Protein AF-A0A850JQ13-F1 (afdb_monomer)

Mean predicted aligned error: 2.81 Å

Nearest PDB structures (foldseek):
  8fh3-assembly1_A  TM=6.559E-01  e=5.136E+00  Homo sapiens
  8avg-assembly1_A  TM=5.709E-01  e=8.243E+00  Mus musculus
  5fmg-assembly1_Z  TM=5.043E-01  e=4.841E+00  Plasmodium falciparum

pLDDT: mean 93.8, std 6.11, range [59.41, 98.38]

Secondary structure (DSSP, 8-state):
-HHHHHHS--SS-SEEEEEEEEEEGGGTTEEEEEEEEEETTEEEEEEEETTS-EEEEE----

Foldseek 3Di:
DVVQCVQQPPPDFPDWDKDFDCFDVLVVGHTKIWIWGADPQGIWIWIAHPVRHTPDTGHDPD

Solvent-accessible surface area (backbone atoms only — not comparable to full-atom values): 3546 Å² total; per-residue (Å²): 109,75,66,54,59,74,62,21,54,43,90,69,54,78,43,76,53,73,48,82,35,75,56,32,74,95,58,79,48,33,45,31,39,36,41,39,38,26,35,99,89,48,42,16,37,38,32,22,41,87,85,67,48,76,78,46,76,42,48,26,94,110

Sequence (62 aa):
MRRAEKTLKVSKPTNRYVIAKASWTFNGDQPTMLVYLIDDYGGGYLAANRNGKVIKTVPASS

Radius of gyration: 11.41 Å; Cα contacts (8 Å, |Δi|>4): 140; chains: 1; bounding box: 23×21×31 Å

Structure (mmCIF, N/CA/C/O backbone):
data_AF-A0A850JQ13-F1
#
_entry.id   AF-A0A850JQ13-F1
#
loop_
_atom_site.group_PDB
_atom_site.id
_atom_site.type_symbol
_atom_site.label_atom_id
_atom_site.label_alt_id
_atom_site.label_comp_id
_atom_site.label_asym_id
_atom_site.label_entity_id
_atom_site.label_seq_id
_atom_site.pdbx_PDB_ins_code
_atom_site.Cartn_x
_atom_site.Cartn_y
_atom_site.Cartn_z
_atom_site.occupancy
_atom_site.B_iso_or_equiv
_atom_site.auth_seq_id
_atom_site.auth_comp_id
_atom_site.auth_asym_id
_atom_site.auth_atom_id
_atom_site.pdbx_PDB_model_num
ATOM 1 N N . MET A 1 1 ? -2.503 11.187 -0.951 1.00 73.38 1 MET A N 1
ATOM 2 C CA . MET A 1 1 ? -1.699 10.888 0.259 1.00 73.38 1 MET A CA 1
ATOM 3 C C . MET A 1 1 ? -2.512 10.776 1.548 1.00 73.38 1 MET A C 1
ATOM 5 O O . MET A 1 1 ? -2.347 9.771 2.220 1.00 73.38 1 MET A O 1
ATOM 9 N N . ARG A 1 2 ? -3.446 11.690 1.866 1.00 86.50 2 ARG A N 1
ATOM 10 C CA . ARG A 1 2 ? -4.236 11.653 3.125 1.00 86.50 2 ARG A CA 1
ATOM 11 C C . ARG A 1 2 ? -4.880 10.305 3.486 1.00 86.50 2 ARG A C 1
ATOM 13 O O . ARG A 1 2 ? -4.957 9.950 4.654 1.00 86.50 2 ARG A O 1
ATOM 20 N N . ARG A 1 3 ? -5.368 9.546 2.495 1.00 90.00 3 ARG A N 1
ATOM 21 C CA . ARG A 1 3 ? -5.949 8.215 2.742 1.00 90.00 3 ARG A CA 1
ATOM 22 C C . ARG A 1 3 ? -4.896 7.211 3.222 1.00 90.00 3 ARG A C 1
ATOM 24 O O . ARG A 1 3 ? -5.176 6.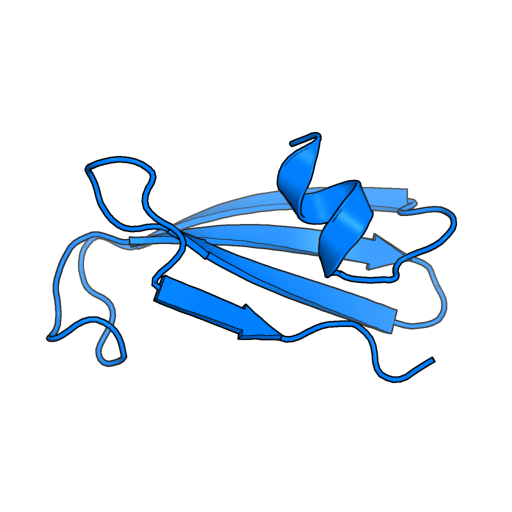490 4.163 1.00 90.00 3 ARG A O 1
ATOM 31 N N . ALA A 1 4 ? -3.702 7.223 2.626 1.00 88.62 4 ALA A N 1
ATOM 32 C CA . ALA A 1 4 ? -2.596 6.346 3.006 1.00 88.62 4 ALA A CA 1
ATOM 33 C C . ALA A 1 4 ? -2.143 6.595 4.451 1.00 88.62 4 ALA A C 1
ATOM 35 O O . ALA A 1 4 ? -1.987 5.645 5.207 1.00 88.62 4 ALA A O 1
ATOM 36 N N . GLU A 1 5 ? -2.030 7.861 4.861 1.00 88.31 5 GLU A N 1
ATOM 37 C CA . GLU A 1 5 ? -1.658 8.231 6.237 1.00 88.31 5 GLU A CA 1
ATOM 38 C C . GLU A 1 5 ? -2.649 7.674 7.266 1.00 88.31 5 GLU A C 1
ATOM 40 O O . GLU A 1 5 ? -2.251 7.180 8.313 1.00 88.31 5 GLU A O 1
ATOM 45 N N . LYS A 1 6 ? -3.947 7.684 6.940 1.00 89.69 6 LYS A N 1
ATOM 46 C CA . LYS A 1 6 ? -4.996 7.154 7.819 1.00 89.69 6 LYS A CA 1
ATOM 47 C C . LYS A 1 6 ? -5.041 5.627 7.868 1.00 89.69 6 LYS A C 1
ATOM 49 O O . LYS A 1 6 ? -5.462 5.072 8.876 1.00 89.69 6 LYS A O 1
ATOM 54 N N . THR A 1 7 ? -4.686 4.944 6.780 1.00 93.00 7 THR A N 1
ATOM 55 C CA . THR A 1 7 ? -4.903 3.492 6.657 1.00 93.00 7 THR A CA 1
ATOM 56 C C . THR A 1 7 ? -3.663 2.654 6.924 1.00 93.00 7 THR A C 1
ATOM 58 O O . THR A 1 7 ? -3.803 1.496 7.303 1.00 93.00 7 THR A O 1
ATOM 61 N N . LEU A 1 8 ? -2.464 3.191 6.682 1.00 94.19 8 LEU A N 1
ATOM 62 C CA . LEU A 1 8 ? -1.230 2.400 6.710 1.00 94.19 8 LEU A CA 1
ATOM 63 C C . LEU A 1 8 ? -0.575 2.311 8.088 1.00 94.19 8 LEU A C 1
ATOM 65 O O . LEU A 1 8 ? 0.375 1.554 8.224 1.00 94.19 8 LEU A O 1
ATOM 69 N N . LYS A 1 9 ? -1.096 3.031 9.091 1.00 93.12 9 LYS A N 1
ATOM 70 C CA . LYS A 1 9 ? -0.632 2.986 10.491 1.00 93.12 9 LYS A CA 1
ATOM 71 C C . LYS A 1 9 ? 0.858 3.302 10.688 1.00 93.12 9 LYS A C 1
ATOM 73 O O . LYS A 1 9 ? 1.450 2.931 11.688 1.00 93.12 9 LYS A O 1
ATOM 78 N N . VAL A 1 10 ? 1.453 4.046 9.761 1.00 93.50 10 VAL A N 1
ATOM 79 C CA . VAL A 1 10 ? 2.813 4.570 9.915 1.00 93.50 10 VAL A CA 1
ATOM 80 C C . VAL A 1 10 ? 2.700 5.924 10.603 1.00 93.50 10 VAL A C 1
ATOM 82 O O . VAL A 1 10 ? 2.205 6.877 10.000 1.00 93.50 10 VAL A O 1
ATOM 85 N N . SER A 1 11 ? 3.080 5.992 11.880 1.00 88.31 11 SER A N 1
ATOM 86 C CA . SER A 1 11 ? 2.841 7.162 12.742 1.00 88.31 11 SER A CA 1
ATOM 87 C C . SER A 1 11 ? 3.606 8.400 12.264 1.00 88.31 11 SER A C 1
ATOM 89 O O . SER A 1 11 ? 3.052 9.500 12.199 1.00 88.31 11 SER A O 1
ATOM 91 N N . LYS A 1 12 ? 4.876 8.220 11.876 1.00 91.44 12 LYS A N 1
ATOM 92 C CA . LYS A 1 12 ? 5.763 9.299 11.418 1.00 91.44 12 LYS A CA 1
ATOM 93 C C . LYS A 1 12 ? 6.577 8.846 10.202 1.00 91.44 12 LYS A C 1
ATOM 95 O O . LYS A 1 12 ? 7.773 8.610 10.331 1.00 91.44 12 LYS A O 1
ATOM 100 N N . PRO A 1 13 ? 5.951 8.719 9.017 1.00 92.81 13 PRO A N 1
ATOM 101 C CA . PRO A 1 13 ? 6.648 8.243 7.831 1.00 92.81 13 PRO A CA 1
ATOM 102 C C . PRO A 1 13 ? 7.776 9.204 7.449 1.00 92.81 13 PRO A C 1
ATOM 104 O O . PRO A 1 13 ? 7.510 10.360 7.104 1.00 92.81 13 PRO A O 1
ATOM 107 N N . THR A 1 14 ? 9.011 8.711 7.481 1.00 95.94 14 THR A N 1
ATOM 108 C CA . THR A 1 14 ? 10.215 9.415 7.016 1.00 95.94 14 THR A CA 1
ATOM 109 C C . THR A 1 14 ? 10.353 9.315 5.499 1.00 95.94 14 THR A C 1
ATOM 111 O O . THR A 1 14 ? 10.890 10.222 4.869 1.00 95.94 14 THR A O 1
ATOM 114 N N . ASN A 1 15 ? 9.780 8.267 4.897 1.00 95.75 15 ASN A N 1
ATOM 115 C CA . ASN A 1 15 ? 9.783 8.033 3.460 1.00 95.75 15 ASN A CA 1
ATOM 116 C C . ASN A 1 15 ? 8.372 7.852 2.896 1.00 95.75 15 ASN A C 1
ATOM 118 O O . ASN A 1 15 ? 7.508 7.168 3.455 1.00 95.75 15 ASN A O 1
ATOM 122 N N . ARG A 1 16 ? 8.148 8.474 1.735 1.00 96.56 16 ARG A N 1
ATOM 123 C CA . ARG A 1 16 ? 6.874 8.462 1.012 1.00 96.56 16 ARG A CA 1
ATOM 124 C C . ARG A 1 16 ? 7.158 8.361 -0.475 1.00 96.56 16 ARG A C 1
ATOM 126 O O . ARG A 1 16 ? 7.744 9.277 -1.045 1.00 96.56 16 ARG A O 1
ATOM 133 N N . TYR A 1 17 ? 6.726 7.283 -1.111 1.00 95.44 17 TYR A N 1
ATOM 134 C CA . TYR A 1 17 ? 6.943 7.121 -2.545 1.00 95.44 17 TYR A CA 1
ATOM 135 C C . TYR A 1 17 ? 5.805 6.366 -3.213 1.00 95.44 17 TYR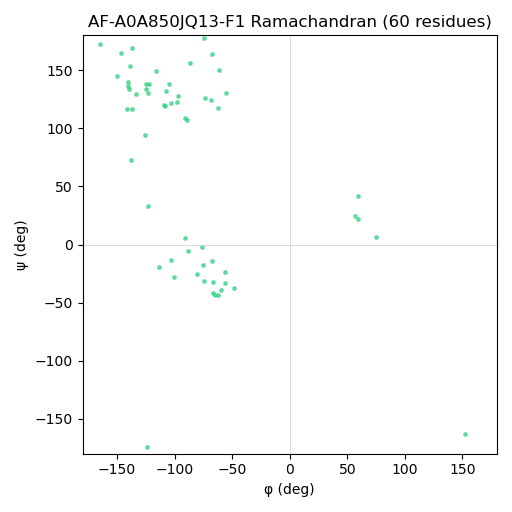 A C 1
ATOM 137 O O . TYR A 1 17 ? 4.956 5.738 -2.573 1.00 95.44 17 TYR A O 1
ATOM 145 N N . VAL A 1 18 ? 5.788 6.473 -4.536 1.00 96.56 18 VAL A N 1
ATOM 146 C CA . VAL A 1 18 ? 4.786 5.865 -5.396 1.00 96.56 18 VAL A CA 1
ATOM 147 C C . VAL A 1 18 ? 5.493 5.012 -6.434 1.00 96.56 18 VAL A C 1
ATOM 149 O O . VAL A 1 18 ? 6.443 5.465 -7.065 1.00 96.56 18 VAL A O 1
ATOM 152 N N . ILE A 1 19 ? 5.002 3.793 -6.639 1.00 97.44 19 ILE A N 1
ATOM 153 C CA . ILE A 1 19 ? 5.393 2.953 -7.769 1.00 97.44 19 ILE A CA 1
ATOM 154 C C . ILE A 1 19 ? 4.206 2.876 -8.724 1.00 97.44 19 ILE A C 1
ATOM 156 O O . ILE A 1 19 ? 3.133 2.395 -8.356 1.00 97.44 19 ILE A O 1
ATOM 160 N N . ALA A 1 20 ? 4.405 3.323 -9.961 1.00 97.00 20 ALA A N 1
ATOM 161 C CA . ALA A 1 20 ? 3.463 3.103 -11.048 1.00 97.00 20 ALA A CA 1
ATOM 162 C C . ALA A 1 20 ? 3.835 1.803 -11.769 1.00 97.00 20 ALA A C 1
ATOM 164 O O . ALA A 1 20 ? 4.857 1.732 -12.450 1.00 97.00 20 ALA A O 1
ATOM 165 N N . LYS A 1 21 ? 3.023 0.758 -11.603 1.00 97.25 21 LYS A N 1
ATOM 166 C CA . LYS A 1 21 ? 3.192 -0.504 -12.329 1.00 97.25 21 LYS A CA 1
ATOM 167 C C . LYS A 1 21 ? 2.269 -0.525 -13.537 1.00 97.25 21 LYS A C 1
ATOM 169 O O . LYS A 1 21 ? 1.066 -0.330 -13.383 1.00 97.25 21 LYS A O 1
ATOM 174 N N . ALA A 1 22 ? 2.822 -0.799 -14.718 1.00 97.00 22 ALA A N 1
ATOM 175 C CA . ALA A 1 22 ? 2.038 -0.982 -15.941 1.00 97.00 22 ALA A CA 1
ATOM 176 C C . ALA A 1 22 ? 1.166 -2.248 -15.884 1.00 97.00 22 ALA A C 1
ATOM 178 O O . ALA A 1 22 ? 0.057 -2.251 -16.403 1.00 97.00 22 ALA A O 1
ATOM 179 N N . SER A 1 23 ? 1.645 -3.287 -15.199 1.00 97.38 23 SER A N 1
ATOM 180 C CA . SER A 1 23 ? 0.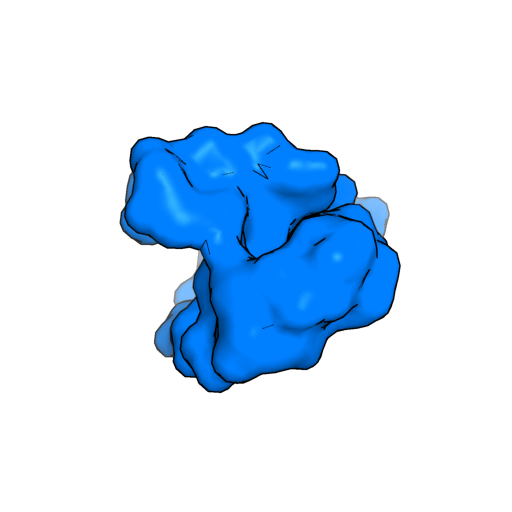906 -4.516 -14.927 1.00 97.38 23 SER A CA 1
ATOM 181 C C . SER A 1 23 ? 1.192 -4.981 -13.500 1.00 97.38 23 SER A C 1
ATOM 183 O O . SER A 1 23 ? 2.339 -4.963 -13.038 1.00 97.38 23 SER A O 1
ATOM 185 N N . TRP A 1 24 ? 0.136 -5.340 -12.769 1.00 97.25 24 TRP A N 1
ATOM 186 C CA . TRP A 1 24 ? 0.248 -5.902 -11.430 1.00 97.25 24 TRP A CA 1
ATOM 187 C C . TRP A 1 24 ? -0.713 -7.073 -11.259 1.00 97.25 24 TRP A C 1
ATOM 189 O O . TRP A 1 24 ? -1.930 -6.897 -11.273 1.00 97.25 24 TRP A O 1
ATOM 199 N N . THR A 1 25 ? -0.160 -8.260 -11.028 1.00 96.00 25 THR A N 1
ATOM 200 C CA . THR A 1 25 ? -0.896 -9.534 -10.975 1.00 96.00 25 THR A CA 1
ATOM 201 C C . THR A 1 25 ? -2.040 -9.544 -9.965 1.00 96.00 25 THR A C 1
ATOM 203 O O . THR A 1 25 ? -3.100 -10.103 -10.221 1.00 96.00 25 THR A O 1
ATOM 206 N N . PHE A 1 26 ? -1.898 -8.831 -8.845 1.00 94.44 26 PHE A N 1
ATOM 207 C CA . PHE A 1 26 ? -2.948 -8.737 -7.821 1.00 94.44 26 PHE A CA 1
ATOM 208 C C . PHE A 1 26 ? -4.113 -7.805 -8.199 1.00 94.44 26 PHE A C 1
ATOM 210 O O . PHE A 1 26 ? -5.067 -7.681 -7.435 1.00 94.44 26 PHE A O 1
ATOM 217 N N . ASN A 1 27 ? -4.042 -7.157 -9.362 1.00 95.75 27 ASN A N 1
ATOM 218 C CA . ASN A 1 27 ? -5.122 -6.395 -9.985 1.00 95.75 27 ASN A CA 1
ATOM 219 C C . ASN A 1 27 ? -5.432 -6.931 -11.396 1.00 95.75 27 ASN A C 1
ATOM 221 O O . ASN A 1 27 ? -5.734 -6.156 -12.303 1.00 95.75 27 ASN A O 1
ATOM 225 N N . GLY A 1 28 ? -5.291 -8.245 -11.607 1.00 95.94 28 GLY A N 1
ATOM 226 C CA . GLY A 1 28 ? -5.546 -8.880 -12.905 1.00 95.94 28 GLY A CA 1
ATOM 227 C C . GLY A 1 28 ? -4.668 -8.314 -14.020 1.00 95.94 28 GLY A C 1
ATOM 228 O O . GLY A 1 28 ? -5.173 -7.995 -15.090 1.00 95.94 28 GLY A O 1
ATOM 229 N N . ASP A 1 29 ? -3.386 -8.090 -13.716 1.00 97.12 29 ASP A N 1
ATOM 230 C CA . ASP A 1 29 ? -2.373 -7.555 -14.634 1.00 97.12 29 ASP A CA 1
ATOM 231 C C . ASP A 1 29 ? -2.692 -6.161 -15.210 1.00 97.12 29 ASP A C 1
ATOM 233 O O . ASP A 1 29 ? -2.122 -5.730 -16.211 1.00 97.12 29 ASP A O 1
ATOM 237 N N . GLN A 1 30 ? -3.557 -5.397 -14.532 1.00 97.00 30 GLN A N 1
ATOM 238 C CA . GLN A 1 30 ? -3.886 -4.022 -14.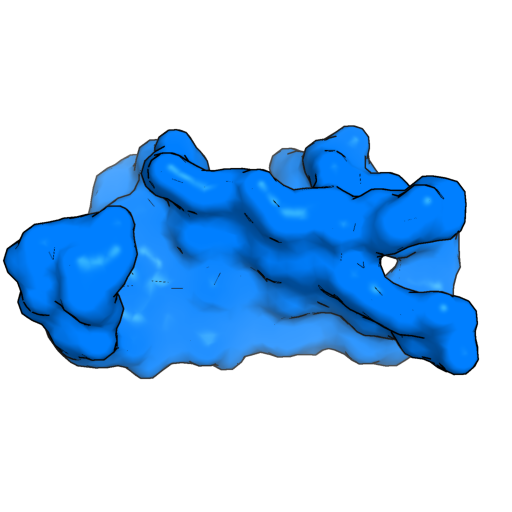909 1.00 97.00 30 GLN A CA 1
ATOM 239 C C . GLN A 1 30 ? -2.914 -2.990 -14.311 1.00 97.00 30 GLN A C 1
ATOM 241 O O . GLN A 1 30 ? -2.341 -3.215 -13.231 1.00 97.00 30 GLN A O 1
ATOM 246 N N . PRO A 1 31 ? -2.797 -1.797 -14.934 1.00 97.94 31 PRO A N 1
ATOM 247 C CA . PRO A 1 31 ? -2.013 -0.703 -14.382 1.00 97.94 31 PRO A CA 1
ATOM 248 C C . PRO A 1 31 ? -2.460 -0.335 -12.969 1.00 97.94 31 PRO A C 1
ATOM 250 O O . PRO A 1 31 ? -3.649 -0.130 -12.701 1.00 97.94 31 PRO A O 1
ATOM 253 N N . THR A 1 32 ? -1.493 -0.250 -12.061 1.00 98.38 32 THR A N 1
ATOM 254 C CA . THR A 1 32 ? -1.743 -0.071 -10.631 1.00 98.38 32 THR A CA 1
ATOM 255 C C . THR A 1 32 ? -0.731 0.882 -10.022 1.00 98.38 32 THR A C 1
ATOM 257 O O . THR A 1 32 ? 0.473 0.781 -10.262 1.00 98.38 32 THR A O 1
ATOM 260 N N . MET A 1 33 ? -1.224 1.788 -9.185 1.00 97.94 33 MET A N 1
ATOM 261 C CA . MET A 1 33 ? -0.399 2.679 -8.387 1.00 97.94 33 MET A CA 1
ATOM 262 C C . MET A 1 33 ? -0.246 2.111 -6.977 1.00 97.94 33 MET A C 1
ATOM 264 O O . MET A 1 33 ? -1.240 1.888 -6.286 1.00 97.94 33 MET A O 1
ATOM 268 N N . LEU A 1 34 ? 0.991 1.895 -6.545 1.00 97.75 34 LEU A N 1
ATOM 269 C CA . LEU A 1 34 ? 1.323 1.477 -5.187 1.00 97.75 34 LEU A CA 1
ATOM 270 C C . LEU A 1 34 ? 1.853 2.686 -4.424 1.00 97.75 34 LEU A C 1
ATOM 272 O O . LEU A 1 34 ? 2.831 3.295 -4.848 1.00 97.75 34 LEU A O 1
ATOM 276 N N . VAL A 1 35 ? 1.215 3.034 -3.312 1.00 97.44 35 VAL A N 1
ATOM 277 C CA . VAL A 1 35 ? 1.622 4.147 -2.450 1.00 97.44 35 VAL A CA 1
ATOM 278 C C . VAL A 1 35 ? 2.199 3.572 -1.173 1.00 97.44 35 VAL A C 1
ATOM 280 O O . VAL A 1 35 ? 1.474 2.903 -0.437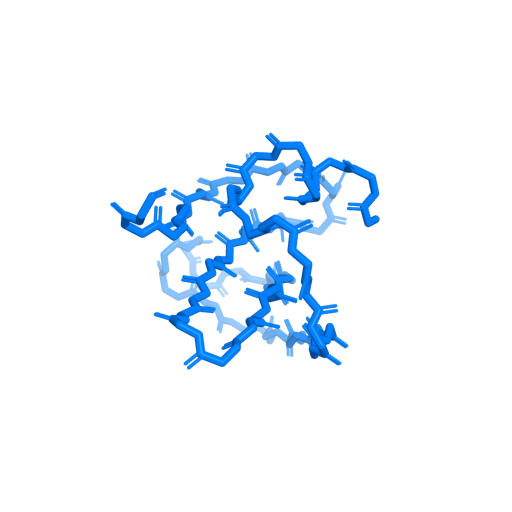 1.00 97.44 35 VAL A O 1
ATOM 283 N N . TYR A 1 36 ? 3.468 3.865 -0.910 1.00 97.31 36 TYR A N 1
ATOM 284 C CA . TYR A 1 36 ? 4.194 3.402 0.264 1.00 97.31 36 TYR A CA 1
ATOM 285 C C . TYR A 1 36 ? 4.362 4.527 1.279 1.00 97.31 36 TYR A C 1
ATOM 287 O O . TYR A 1 36 ? 4.680 5.665 0.919 1.00 97.31 36 TYR A O 1
ATOM 295 N N . LEU A 1 37 ? 4.179 4.177 2.548 1.00 97.12 37 LEU A N 1
ATOM 296 C CA . LEU A 1 37 ? 4.608 4.967 3.696 1.00 97.12 37 LEU A CA 1
ATOM 297 C C . LEU A 1 37 ? 5.524 4.086 4.536 1.00 97.12 37 LEU A C 1
ATOM 299 O O . LEU A 1 37 ? 5.174 2.936 4.806 1.00 97.12 37 LEU A O 1
ATOM 303 N N . ILE A 1 38 ? 6.688 4.613 4.903 1.00 94.94 38 ILE A N 1
ATOM 304 C CA . ILE A 1 38 ? 7.713 3.885 5.653 1.00 94.94 38 ILE A CA 1
ATOM 305 C C . ILE A 1 38 ? 8.330 4.831 6.685 1.00 94.94 38 ILE A C 1
ATOM 307 O O . ILE A 1 38 ? 8.549 6.008 6.387 1.00 94.94 38 ILE A O 1
ATOM 311 N N . ASP A 1 39 ? 8.586 4.314 7.879 1.00 93.62 39 ASP A N 1
ATOM 312 C CA . ASP A 1 39 ? 9.442 4.899 8.908 1.00 93.62 39 ASP A CA 1
ATOM 313 C C . ASP A 1 39 ? 10.548 3.908 9.315 1.00 93.62 39 ASP A C 1
ATOM 315 O O . ASP A 1 39 ? 10.704 2.847 8.707 1.00 93.62 39 ASP A O 1
ATOM 319 N N . ASP A 1 40 ? 11.332 4.260 10.331 1.00 91.19 40 ASP A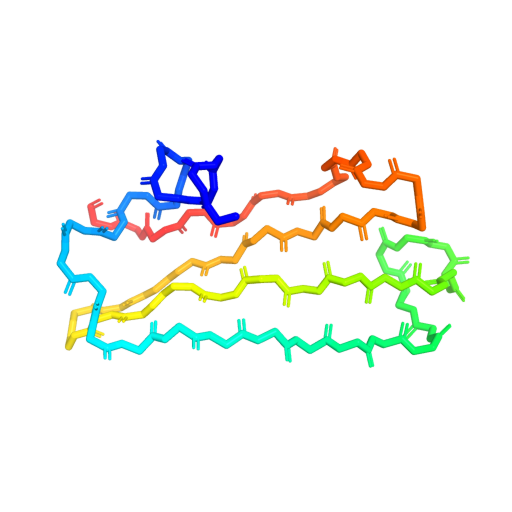 N 1
ATOM 320 C CA . ASP A 1 40 ? 12.478 3.460 10.778 1.00 91.19 40 ASP A CA 1
ATOM 321 C C . ASP A 1 40 ? 12.071 2.111 11.408 1.00 91.19 40 ASP A C 1
ATOM 32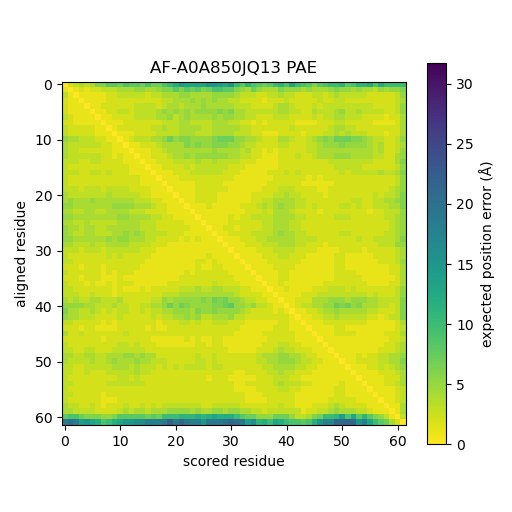3 O O . ASP A 1 40 ? 12.909 1.223 11.565 1.00 91.19 40 ASP A O 1
ATOM 327 N N . TYR A 1 41 ? 10.791 1.934 11.752 1.00 89.00 41 TYR A N 1
ATOM 328 C CA . TYR A 1 41 ? 10.250 0.731 12.390 1.00 89.00 41 TYR A CA 1
ATOM 329 C C . TYR A 1 41 ? 9.486 -0.171 11.415 1.00 89.00 41 TYR A C 1
ATOM 331 O O . TYR A 1 41 ? 9.195 -1.324 11.739 1.00 89.00 41 TYR A O 1
ATOM 339 N N . GLY A 1 42 ? 9.157 0.324 10.221 1.00 91.56 42 GLY A N 1
ATOM 340 C CA . GLY A 1 42 ? 8.502 -0.455 9.180 1.00 91.56 42 GLY A CA 1
ATOM 341 C C . GLY A 1 42 ? 7.649 0.394 8.252 1.00 91.56 42 GLY A C 1
ATOM 342 O O . GLY A 1 42 ? 7.777 1.611 8.157 1.00 91.56 42 GLY A O 1
ATOM 343 N N . GLY A 1 43 ? 6.756 -0.256 7.516 1.00 94.81 43 GLY A N 1
ATOM 344 C CA . GLY A 1 43 ? 5.914 0.454 6.573 1.00 94.81 43 GLY A CA 1
ATOM 345 C C . GLY A 1 43 ? 4.731 -0.349 6.086 1.00 94.81 43 GLY A C 1
ATOM 346 O O . GLY A 1 43 ? 4.595 -1.543 6.344 1.00 94.81 43 GLY A O 1
ATOM 347 N N . GLY A 1 44 ? 3.882 0.343 5.345 1.00 96.06 44 GLY A N 1
ATOM 348 C CA . GLY A 1 44 ? 2.732 -0.232 4.677 1.00 96.06 44 GLY A CA 1
ATOM 349 C C . GLY A 1 44 ? 2.596 0.318 3.268 1.00 96.06 44 GLY A C 1
ATOM 350 O O . GLY A 1 44 ? 3.229 1.311 2.891 1.00 96.06 44 GLY A O 1
ATOM 351 N N . TYR A 1 45 ? 1.721 -0.305 2.488 1.00 97.00 45 TYR A N 1
ATOM 352 C CA . TYR A 1 45 ? 1.319 0.229 1.198 1.00 97.00 45 TYR A CA 1
ATOM 353 C C . TYR A 1 45 ? -0.170 0.067 0.944 1.00 97.00 45 TYR A C 1
ATOM 355 O O . TYR A 1 45 ? -0.824 -0.850 1.440 1.00 97.00 45 TYR A O 1
ATOM 363 N N . LEU A 1 46 ? -0.713 0.953 0.118 1.00 97.25 46 LEU A N 1
ATOM 364 C CA . LEU A 1 46 ? -1.994 0.718 -0.534 1.00 97.25 46 LEU A CA 1
ATOM 365 C C . LEU A 1 46 ? -1.800 0.641 -2.040 1.00 97.25 46 LEU A C 1
ATOM 367 O O . LEU A 1 46 ? -0.915 1.287 -2.598 1.00 97.25 46 LEU A O 1
ATOM 371 N N . ALA A 1 47 ? -2.637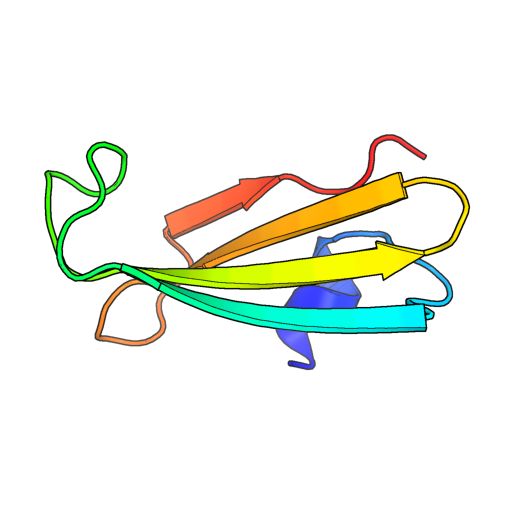 -0.150 -2.689 1.00 97.88 47 ALA A N 1
ATOM 372 C CA . ALA A 1 47 ? -2.728 -0.232 -4.131 1.00 97.88 47 ALA A CA 1
ATOM 373 C C . ALA A 1 47 ? -4.019 0.437 -4.587 1.00 97.88 47 ALA A C 1
ATOM 375 O O . ALA A 1 47 ? -5.094 0.154 -4.047 1.00 97.88 47 ALA A O 1
ATOM 376 N N . ALA A 1 48 ? -3.919 1.297 -5.592 1.00 97.69 48 ALA A N 1
ATOM 377 C CA . ALA A 1 48 ? -5.050 1.938 -6.236 1.00 97.69 48 ALA A CA 1
ATOM 378 C C . ALA A 1 48 ? -5.060 1.625 -7.735 1.00 97.69 48 ALA A C 1
ATOM 380 O O . ALA A 1 48 ? -4.018 1.642 -8.393 1.00 97.69 48 ALA A O 1
ATOM 381 N N . ASN A 1 49 ? -6.245 1.346 -8.274 1.00 96.44 49 ASN A N 1
ATOM 382 C CA . ASN A 1 49 ? -6.422 1.175 -9.713 1.00 96.44 49 ASN A CA 1
ATOM 383 C C . ASN A 1 49 ? -6.369 2.530 -10.451 1.00 96.44 49 ASN A C 1
ATOM 385 O O . ASN A 1 49 ? -6.285 3.592 -9.830 1.00 96.44 49 ASN A O 1
ATOM 389 N N . ARG A 1 50 ? -6.471 2.501 -11.786 1.00 94.81 50 ARG A N 1
ATOM 390 C CA . ARG A 1 50 ? -6.443 3.700 -12.652 1.00 94.81 50 ARG A CA 1
ATOM 391 C C . ARG A 1 50 ? -7.499 4.760 -12.314 1.00 94.81 50 ARG A C 1
ATOM 393 O O . ARG A 1 50 ? -7.290 5.928 -12.611 1.00 94.81 50 ARG A O 1
ATOM 400 N N . ASN A 1 51 ? -8.592 4.363 -11.666 1.00 94.50 51 ASN A N 1
ATOM 401 C CA . ASN A 1 51 ? -9.670 5.263 -11.252 1.00 94.50 51 ASN A CA 1
ATOM 402 C C . ASN A 1 51 ? -9.445 5.823 -9.834 1.00 94.50 51 ASN A C 1
ATOM 404 O O . ASN A 1 51 ? -10.334 6.454 -9.269 1.00 94.50 51 ASN A O 1
ATOM 408 N N . GLY A 1 52 ? -8.297 5.540 -9.208 1.00 93.12 52 GLY A N 1
ATOM 409 C CA . GLY A 1 52 ? -7.987 5.947 -7.836 1.00 93.12 52 GLY A CA 1
ATOM 410 C C . GLY A 1 52 ? -8.713 5.137 -6.756 1.00 93.12 52 GLY A C 1
ATOM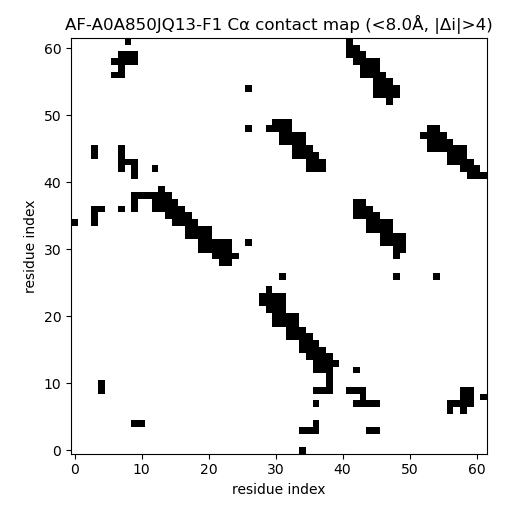 411 O O . GLY A 1 52 ? -8.598 5.453 -5.568 1.00 93.12 52 GLY A O 1
ATOM 412 N N . LYS A 1 53 ? -9.445 4.074 -7.122 1.00 95.62 53 LYS A N 1
ATOM 413 C CA . LYS A 1 53 ? -10.089 3.179 -6.152 1.00 95.62 53 LYS A CA 1
ATOM 414 C C . LYS A 1 53 ? -9.021 2.313 -5.494 1.00 95.62 53 LYS A C 1
ATOM 416 O O . LYS A 1 53 ? -8.277 1.620 -6.182 1.00 95.62 53 LYS A O 1
ATOM 421 N N . VAL A 1 54 ? -8.986 2.320 -4.162 1.00 96.56 54 VAL A N 1
ATOM 422 C CA . VAL A 1 54 ? -8.124 1.421 -3.385 1.00 96.56 54 VAL A CA 1
ATOM 423 C C . VAL A 1 54 ? -8.626 -0.012 -3.546 1.00 96.56 54 VAL A C 1
ATOM 425 O O . VAL A 1 54 ? -9.794 -0.291 -3.276 1.00 96.56 54 VAL A O 1
ATOM 428 N N . ILE A 1 55 ? -7.742 -0.895 -3.997 1.00 96.94 55 ILE A N 1
ATOM 429 C CA . ILE A 1 55 ? -8.018 -2.312 -4.273 1.00 96.94 55 ILE A CA 1
ATOM 430 C C . ILE A 1 55 ? -7.272 -3.251 -3.321 1.00 96.94 55 ILE A C 1
ATOM 432 O O . ILE A 1 55 ? -7.666 -4.401 -3.163 1.00 96.94 55 ILE A O 1
ATOM 436 N N . LYS A 1 56 ? -6.214 -2.766 -2.661 1.00 96.75 56 LYS A N 1
ATOM 437 C CA . LYS A 1 56 ? -5.496 -3.499 -1.614 1.00 96.75 56 LYS A CA 1
ATOM 438 C C . LYS A 1 56 ? -4.902 -2.525 -0.608 1.00 96.75 56 LYS A C 1
ATOM 440 O O . LYS A 1 56 ? -4.443 -1.451 -0.988 1.00 96.75 56 LYS A O 1
ATOM 445 N N . THR A 1 57 ? -4.872 -2.935 0.653 1.00 97.25 57 THR A N 1
ATOM 446 C CA . THR A 1 57 ? -4.201 -2.219 1.739 1.00 97.25 57 THR A CA 1
ATOM 447 C C . THR A 1 57 ? -3.391 -3.231 2.529 1.00 97.25 57 THR A C 1
ATOM 449 O O . THR A 1 57 ? -3.918 -4.269 2.920 1.00 97.25 57 THR A O 1
ATOM 452 N N . VAL A 1 58 ? -2.124 -2.921 2.761 1.00 96.56 58 VAL A N 1
ATOM 453 C CA . VAL A 1 58 ? -1.223 -3.660 3.641 1.00 96.56 58 VAL A CA 1
ATOM 454 C C . VAL A 1 58 ? -0.670 -2.645 4.639 1.00 96.56 58 VAL A C 1
ATOM 456 O O . VAL A 1 58 ? 0.251 -1.907 4.293 1.00 96.56 58 VAL A O 1
ATOM 459 N N . PRO A 1 59 ? -1.285 -2.509 5.825 1.00 95.56 59 PRO A N 1
ATOM 460 C CA . PRO A 1 59 ? -0.796 -1.612 6.868 1.00 95.56 59 PRO A CA 1
ATOM 461 C C . PRO A 1 59 ? 0.543 -2.082 7.445 1.00 95.56 59 PRO A C 1
ATOM 463 O O . PRO A 1 59 ? 0.907 -3.247 7.289 1.00 95.56 59 PRO A O 1
ATOM 466 N N . ALA A 1 60 ? 1.235 -1.186 8.149 1.00 92.69 60 ALA A N 1
ATOM 467 C CA . ALA A 1 60 ? 2.318 -1.576 9.040 1.00 92.69 60 ALA A CA 1
ATOM 468 C C . ALA A 1 60 ? 1.787 -2.488 10.161 1.00 92.69 60 ALA A C 1
ATOM 470 O O . ALA A 1 60 ? 0.621 -2.395 10.558 1.00 92.69 60 ALA A O 1
ATOM 471 N N . SER A 1 61 ? 2.650 -3.383 10.640 1.00 82.12 61 SER A N 1
ATOM 472 C CA . SER A 1 61 ? 2.316 -4.382 11.663 1.00 82.12 61 SER A CA 1
ATOM 473 C C . SER A 1 61 ? 2.215 -3.809 13.081 1.00 82.12 61 SER A C 1
ATOM 475 O O . SER A 1 61 ? 1.659 -4.478 13.950 1.00 82.12 61 SER A O 1
ATOM 477 N N . SER A 1 62 ? 2.776 -2.618 13.304 1.00 59.41 62 SER A N 1
ATOM 478 C CA . SER A 1 62 ? 2.923 -1.977 14.617 1.00 59.41 62 SER A CA 1
ATOM 479 C C . SER A 1 62 ? 1.710 -1.148 15.037 1.00 59.41 62 SER A C 1
ATOM 481 O O . SER A 1 62 ? 0.984 -0.627 14.155 1.00 59.41 62 SER A O 1
#